Protein AF-A0A2R6C0B4-F1 (afdb_monomer)

Sequence (136 aa):
MDPIARNGGNIISIFHERERRAGDYVPVSLVIDFSSNESFNQAFEGIKRAGIEIIESEQIFEKKNLTCLFVGLDPQNAIKIGINGAEIKAIEAIKPLSNKGCVKIEFSIIPERLEEVLEELRKFAEQSNALLIPSI

Secondary structure (DSSP, 8-state):
-HHHHHTT-EEEEEEE-TTS-BTTB--EEEEEE-SSHHHHHHHHHHHHHTT---S-----PPPEEEEEEEES--HHHHTT--BTTEEEEEEEEE--SSSS-EEEEEEEE-GGGHHHHHHHHHHHHHHTT-EEEEE-

Nearest PDB structures (foldseek):
  2nyi-assembly1_A  TM=4.134E-01  e=2.533E-03  Galdieria sulphuraria
  5a76-assembly2_C  TM=5.868E-01  e=1.665E-02  Human gammaherpesvirus 8
  6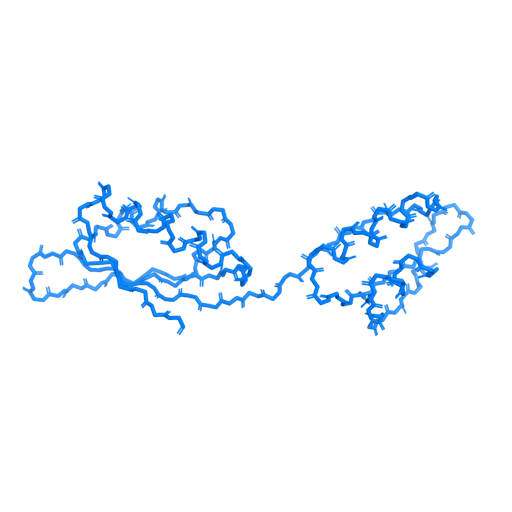fdb-assembly1_A  TM=3.278E-01  e=2.303E-02  Salmonella enterica
  8y0x-assembly1_CB  TM=5.506E-01  e=5.549E-01  Homo sapiens
  8ui2-assembly1_A  TM=4.325E-01  e=2.717E-01  synthetic construct

Organism: NCBI:txid1978167

Mean predicted aligned error: 9.41 Å

Radius of gyration: 21.56 Å; Cα contacts (8 Å, |Δi|>4): 216; chains: 1; bounding box: 50×25×60 Å

Solvent-accessible surface area (backbone atoms only — not comparable to full-atom values): 8012 Å² total; per-residue (Å²): 110,65,40,37,56,77,40,60,39,44,77,77,46,79,44,74,40,75,91,47,71,61,81,97,42,66,45,71,51,73,45,67,48,53,96,39,74,65,34,44,52,55,17,54,52,40,39,50,75,69,70,51,85,76,92,77,88,84,86,86,74,75,66,39,72,38,39,36,37,30,46,44,32,52,65,83,57,58,77,68,71,80,52,88,67,49,42,83,76,45,78,46,78,43,83,56,98,54,100,48,38,26,28,41,38,33,30,43,24,42,66,94,43,48,68,62,47,51,53,52,51,46,54,51,21,58,77,57,70,23,47,72,47,79,49,121

pLDDT: mean 87.3, std 7.87, range [58.03, 95.69]

Structure (mmCIF, N/CA/C/O backbone):
data_AF-A0A2R6C0B4-F1
#
_entry.id   AF-A0A2R6C0B4-F1
#
loop_
_atom_site.group_PDB
_atom_site.id
_atom_site.type_symbol
_atom_site.label_atom_id
_atom_site.label_alt_id
_atom_site.label_comp_id
_atom_site.label_asym_id
_atom_site.label_entity_id
_atom_site.label_seq_id
_atom_site.pdbx_PDB_ins_code
_atom_site.Cartn_x
_atom_site.Cartn_y
_atom_site.Cartn_z
_atom_site.occupancy
_atom_site.B_iso_or_equiv
_atom_site.auth_seq_id
_atom_site.auth_comp_id
_atom_site.auth_asym_id
_atom_site.auth_atom_id
_atom_site.pdbx_PDB_model_num
ATOM 1 N N . MET A 1 1 ? 14.779 4.991 -23.851 1.00 63.06 1 MET A N 1
ATOM 2 C CA . MET A 1 1 ? 14.413 5.902 -22.740 1.00 63.06 1 MET A CA 1
ATOM 3 C C . MET A 1 1 ? 13.092 6.626 -22.980 1.00 63.06 1 MET A C 1
ATOM 5 O O . MET A 1 1 ? 12.438 6.959 -22.002 1.00 63.06 1 MET A O 1
ATOM 9 N N . ASP A 1 2 ? 12.660 6.815 -24.233 1.00 82.00 2 ASP A N 1
ATOM 10 C CA . ASP A 1 2 ? 11.389 7.467 -24.591 1.00 82.00 2 ASP A CA 1
ATOM 11 C C . ASP A 1 2 ? 10.162 7.098 -23.739 1.00 82.00 2 ASP A C 1
ATOM 13 O O . ASP A 1 2 ? 9.476 8.023 -23.310 1.00 82.00 2 ASP A O 1
ATOM 17 N N . PRO A 1 3 ? 9.868 5.817 -23.435 1.00 86.38 3 PRO A N 1
ATOM 18 C CA . PRO A 1 3 ? 8.681 5.480 -22.647 1.00 86.38 3 PRO A CA 1
ATOM 19 C C . PRO A 1 3 ? 8.725 5.995 -21.206 1.00 86.38 3 PRO A C 1
ATOM 21 O O . PRO A 1 3 ? 7.685 6.301 -20.640 1.00 86.38 3 PRO A O 1
ATOM 24 N N . ILE A 1 4 ? 9.913 6.105 -20.609 1.00 88.69 4 ILE A N 1
ATOM 25 C CA . ILE A 1 4 ? 10.080 6.593 -19.234 1.00 88.69 4 ILE A CA 1
ATOM 26 C C . ILE A 1 4 ? 9.880 8.110 -19.219 1.00 88.69 4 ILE A C 1
ATOM 28 O O . ILE A 1 4 ? 9.021 8.617 -18.503 1.00 88.69 4 ILE A O 1
ATOM 32 N N . ALA A 1 5 ? 10.605 8.823 -20.086 1.00 89.00 5 ALA A N 1
ATOM 33 C CA . ALA A 1 5 ? 10.559 10.282 -20.151 1.00 89.00 5 ALA A CA 1
ATOM 34 C C . ALA A 1 5 ? 9.173 10.814 -20.559 1.00 89.00 5 ALA A C 1
ATOM 36 O O . ALA A 1 5 ? 8.690 11.782 -19.979 1.00 89.00 5 ALA A O 1
ATOM 37 N N . ARG A 1 6 ? 8.499 10.166 -21.523 1.00 91.56 6 ARG A N 1
ATOM 38 C CA . ARG A 1 6 ? 7.161 10.583 -21.987 1.00 91.56 6 ARG A CA 1
ATOM 39 C C . ARG A 1 6 ? 6.077 10.449 -20.922 1.00 91.56 6 ARG A C 1
ATOM 41 O O . ARG A 1 6 ? 5.096 11.178 -20.988 1.00 91.56 6 ARG A O 1
ATOM 48 N N . ASN A 1 7 ? 6.262 9.546 -19.964 1.00 91.81 7 ASN A N 1
ATOM 49 C CA . ASN A 1 7 ? 5.318 9.315 -18.874 1.00 91.81 7 ASN A CA 1
ATOM 50 C C . ASN A 1 7 ? 5.772 9.977 -17.562 1.00 91.81 7 ASN A C 1
ATOM 52 O O . ASN A 1 7 ? 5.261 9.644 -16.499 1.00 91.81 7 ASN A O 1
ATOM 56 N N . GLY A 1 8 ? 6.725 10.915 -17.625 1.00 89.00 8 GLY A N 1
ATOM 57 C CA . GLY A 1 8 ? 7.153 11.703 -16.467 1.00 89.00 8 GLY A CA 1
ATOM 58 C C . GLY A 1 8 ? 8.036 10.953 -15.468 1.00 89.00 8 GLY A C 1
ATOM 59 O O . GLY A 1 8 ? 8.174 11.406 -14.337 1.00 89.00 8 GLY A O 1
ATOM 60 N N . GLY A 1 9 ? 8.630 9.824 -15.863 1.00 92.06 9 GLY A N 1
ATOM 61 C CA . GLY A 1 9 ? 9.554 9.082 -15.011 1.00 92.06 9 GLY A CA 1
ATOM 62 C C . GLY A 1 9 ? 10.876 9.824 -14.833 1.00 92.06 9 GLY A C 1
ATOM 63 O O . GLY A 1 9 ? 11.552 10.149 -15.813 1.00 92.06 9 GLY A O 1
ATOM 64 N N . ASN A 1 10 ? 11.259 10.057 -13.582 1.00 92.38 10 ASN A N 1
ATOM 65 C CA . ASN A 1 10 ? 12.532 10.656 -13.211 1.00 92.38 10 ASN A CA 1
ATOM 66 C C . ASN A 1 10 ? 13.544 9.555 -12.870 1.00 92.38 10 ASN A C 1
ATOM 68 O O . ASN A 1 10 ? 13.364 8.815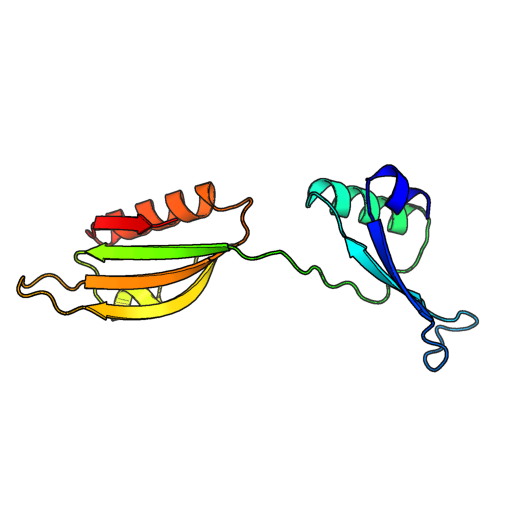 -11.906 1.00 92.38 10 ASN A O 1
ATOM 72 N N . ILE A 1 11 ? 14.611 9.425 -13.659 1.00 92.75 11 ILE A N 1
ATOM 73 C CA . ILE A 1 11 ? 15.640 8.411 -13.406 1.00 92.75 11 ILE A CA 1
ATOM 74 C C . ILE A 1 11 ? 16.534 8.898 -12.265 1.00 92.75 11 ILE A C 1
ATOM 76 O O . ILE A 1 11 ? 17.287 9.856 -12.424 1.00 92.75 11 ILE A O 1
ATOM 80 N N . ILE A 1 12 ? 16.470 8.206 -11.132 1.00 92.69 12 ILE A N 1
ATOM 81 C CA . ILE A 1 12 ? 17.262 8.511 -9.939 1.00 92.69 12 ILE A CA 1
ATOM 82 C C . ILE A 1 12 ? 18.670 7.935 -10.073 1.00 92.69 12 ILE A C 1
ATOM 84 O O . ILE A 1 12 ? 19.655 8.591 -9.735 1.00 92.69 12 ILE A O 1
ATOM 88 N N . SER A 1 13 ? 18.782 6.705 -10.576 1.00 92.88 13 SER A N 1
ATOM 89 C CA . SER A 1 13 ? 20.073 6.043 -10.740 1.00 92.88 13 SER A CA 1
ATOM 90 C C . SER A 1 13 ? 20.053 4.964 -11.817 1.00 92.88 13 SER A C 1
ATOM 92 O O . SER A 1 13 ? 19.011 4.413 -12.180 1.00 92.88 13 SER A O 1
ATOM 94 N N . ILE A 1 14 ? 21.247 4.696 -12.348 1.00 93.56 14 ILE A N 1
ATOM 95 C CA . ILE A 1 14 ? 21.513 3.703 -13.386 1.00 93.56 14 ILE A CA 1
ATOM 96 C C . ILE A 1 14 ? 22.743 2.903 -12.963 1.00 93.56 14 ILE A C 1
ATOM 98 O O . ILE A 1 14 ? 23.828 3.468 -12.806 1.00 93.56 14 ILE A O 1
ATOM 102 N N . PHE A 1 15 ? 22.597 1.589 -12.836 1.00 92.31 15 PHE A N 1
ATOM 103 C CA . PHE A 1 15 ? 23.681 0.676 -12.485 1.00 92.31 15 PHE A CA 1
ATOM 104 C C . PHE A 1 15 ? 23.905 -0.327 -13.609 1.00 92.31 15 PHE A C 1
ATOM 106 O O . PHE A 1 15 ? 22.964 -0.960 -14.072 1.00 92.31 15 PHE A O 1
ATOM 113 N N . HIS A 1 16 ? 25.153 -0.494 -14.041 1.00 90.38 16 HIS A N 1
ATOM 114 C CA . HIS A 1 16 ? 25.509 -1.516 -15.026 1.00 90.38 16 HIS A CA 1
ATOM 115 C C . HIS A 1 16 ? 25.994 -2.766 -14.298 1.00 90.38 16 HIS A C 1
ATOM 117 O O . HIS A 1 16 ? 27.042 -2.737 -13.649 1.00 90.38 16 HIS A O 1
ATOM 123 N N . GLU A 1 17 ? 25.278 -3.873 -14.448 1.00 87.06 17 GLU A N 1
ATOM 124 C CA . GLU A 1 17 ? 25.601 -5.141 -13.793 1.00 87.06 17 GLU A CA 1
ATOM 125 C C . GLU A 1 17 ? 26.643 -5.916 -14.603 1.00 87.06 17 GLU A C 1
ATOM 127 O O . GLU A 1 17 ? 26.370 -6.975 -15.147 1.00 87.06 17 GLU A O 1
ATOM 132 N N . ARG A 1 18 ? 27.867 -5.389 -14.714 1.00 83.25 18 ARG A N 1
ATOM 133 C CA . ARG A 1 18 ? 28.930 -5.981 -15.558 1.00 83.25 18 ARG A CA 1
ATOM 134 C C . ARG A 1 18 ? 29.319 -7.410 -15.170 1.00 83.25 18 ARG A C 1
ATOM 136 O O . ARG A 1 18 ? 29.849 -8.142 -16.005 1.00 83.25 18 ARG A O 1
ATOM 143 N N . GLU A 1 19 ? 29.085 -7.785 -13.916 1.00 81.62 19 GLU A N 1
ATOM 144 C CA . GLU A 1 19 ? 29.341 -9.135 -13.404 1.00 81.62 19 GLU A CA 1
ATOM 145 C C . GLU A 1 19 ? 28.226 -10.127 -13.769 1.00 81.62 19 GLU A C 1
ATOM 147 O O . GLU A 1 19 ? 28.455 -11.335 -13.783 1.00 81.62 19 GLU A O 1
ATOM 152 N N . ARG A 1 20 ? 27.042 -9.629 -14.143 1.00 77.00 20 ARG A N 1
ATOM 153 C CA . ARG A 1 20 ? 25.916 -10.422 -14.632 1.00 77.00 20 ARG A CA 1
ATOM 154 C C . ARG A 1 20 ? 25.895 -10.329 -16.156 1.00 77.00 20 ARG A C 1
ATOM 156 O O . ARG A 1 20 ? 25.774 -9.251 -16.722 1.00 77.00 20 ARG A O 1
ATOM 163 N N . ARG A 1 21 ? 26.027 -11.454 -16.857 1.00 69.31 21 ARG A N 1
ATOM 164 C CA . ARG A 1 21 ? 25.885 -11.476 -18.323 1.00 69.31 21 ARG A CA 1
ATOM 165 C C . ARG A 1 21 ? 24.521 -12.031 -18.697 1.00 69.31 21 ARG A C 1
ATOM 167 O O . ARG A 1 21 ? 24.191 -13.144 -18.296 1.00 69.31 21 ARG A O 1
ATOM 174 N N . ALA A 1 22 ? 23.758 -11.272 -19.478 1.00 67.62 22 ALA A N 1
ATOM 175 C CA . ALA A 1 22 ? 22.547 -11.746 -20.142 1.00 67.62 22 ALA A CA 1
ATOM 176 C C . ALA A 1 22 ? 22.876 -11.939 -21.630 1.00 67.62 22 ALA A C 1
ATOM 178 O O . ALA A 1 22 ? 22.680 -11.045 -22.453 1.00 67.62 22 ALA A O 1
ATOM 179 N N . GLY A 1 23 ? 23.491 -13.079 -21.958 1.00 73.62 23 GLY A N 1
ATOM 180 C CA . GLY A 1 23 ? 24.068 -13.310 -23.286 1.00 73.62 23 GLY A CA 1
ATOM 181 C C . GLY A 1 23 ? 25.203 -12.323 -23.592 1.00 73.62 23 GLY A C 1
ATOM 182 O O . GLY A 1 23 ? 26.154 -12.221 -22.814 1.00 73.62 23 GLY A O 1
ATOM 183 N N . ASP A 1 24 ? 25.076 -11.587 -24.700 1.00 80.06 24 ASP A N 1
ATOM 184 C CA . ASP A 1 24 ? 26.046 -10.577 -25.160 1.00 80.06 24 ASP A CA 1
ATOM 185 C C . ASP A 1 24 ? 25.812 -9.175 -24.567 1.00 80.06 24 ASP A C 1
ATOM 187 O O . ASP A 1 24 ? 26.555 -8.235 -24.860 1.00 80.06 24 ASP A O 1
ATOM 191 N N . TYR A 1 25 ? 24.791 -9.017 -23.720 1.00 81.12 25 TYR A N 1
ATOM 192 C CA . TYR A 1 25 ? 24.411 -7.733 -23.140 1.00 81.12 25 TYR A CA 1
ATOM 193 C C . TYR A 1 25 ? 24.776 -7.646 -21.655 1.00 81.12 25 TYR A C 1
ATOM 195 O O . TYR A 1 25 ? 24.738 -8.629 -20.908 1.00 81.12 25 TYR A O 1
ATOM 203 N N . VAL A 1 26 ? 25.106 -6.426 -21.227 1.00 86.62 26 VAL A N 1
ATOM 204 C CA . VAL A 1 26 ? 25.254 -6.065 -19.813 1.00 86.62 26 VAL A CA 1
ATOM 205 C C . VAL A 1 26 ? 23.908 -5.528 -19.322 1.00 86.62 26 VAL A C 1
ATOM 207 O O . VAL A 1 26 ? 23.481 -4.482 -19.821 1.00 86.62 26 VAL A O 1
ATOM 210 N N . PRO A 1 27 ? 23.235 -6.201 -18.370 1.00 90.62 27 PRO A N 1
ATOM 211 C CA . PRO A 1 27 ? 22.004 -5.705 -17.778 1.00 90.62 27 PRO A CA 1
ATOM 212 C C . PRO A 1 27 ? 22.210 -4.355 -17.100 1.00 90.62 27 PRO A C 1
ATOM 214 O O . PRO A 1 27 ? 23.288 -4.044 -16.579 1.00 90.62 27 PRO A O 1
ATOM 217 N N . VAL A 1 28 ? 21.144 -3.563 -17.093 1.00 91.38 28 VAL A N 1
ATOM 218 C CA . VAL A 1 28 ? 21.114 -2.268 -16.429 1.00 91.38 28 VAL A CA 1
ATOM 219 C C . VAL A 1 28 ? 19.976 -2.262 -15.424 1.00 91.38 28 VAL A C 1
ATOM 221 O O . VAL A 1 28 ? 18.821 -2.457 -15.795 1.00 91.38 28 VAL A O 1
ATOM 224 N N . SER A 1 29 ? 20.315 -1.994 -14.170 1.00 92.00 29 SER A N 1
ATOM 225 C CA . SER A 1 29 ? 19.354 -1.728 -13.108 1.00 92.00 29 SER A CA 1
ATOM 226 C C . SER A 1 29 ? 19.030 -0.237 -13.079 1.00 92.00 29 SER A C 1
ATOM 228 O O . SER A 1 29 ? 19.931 0.607 -13.068 1.00 92.00 29 SER A O 1
ATOM 230 N N . LEU A 1 30 ? 17.739 0.090 -13.096 1.00 93.06 30 LEU A N 1
ATOM 231 C CA . LEU A 1 30 ? 17.230 1.459 -13.109 1.00 93.06 30 LEU A CA 1
ATOM 232 C C . LEU A 1 30 ? 16.382 1.698 -11.865 1.00 93.06 30 LEU A C 1
ATOM 234 O O . LEU A 1 30 ? 15.450 0.942 -11.605 1.00 93.06 30 LEU A O 1
ATOM 238 N N . VAL A 1 31 ? 16.662 2.787 -11.150 1.00 92.81 31 VAL A N 1
ATOM 239 C CA . VAL A 1 31 ? 15.749 3.314 -10.130 1.00 92.81 31 VAL A CA 1
ATOM 240 C C . VAL A 1 31 ? 15.060 4.526 -10.724 1.00 92.81 31 VAL A C 1
ATOM 242 O O . VAL A 1 31 ? 15.718 5.486 -11.134 1.00 92.81 31 VAL A O 1
ATOM 245 N N . ILE A 1 32 ? 13.737 4.460 -10.806 1.00 92.94 32 ILE A N 1
ATOM 246 C CA . ILE A 1 32 ? 12.916 5.473 -11.458 1.00 92.94 32 ILE 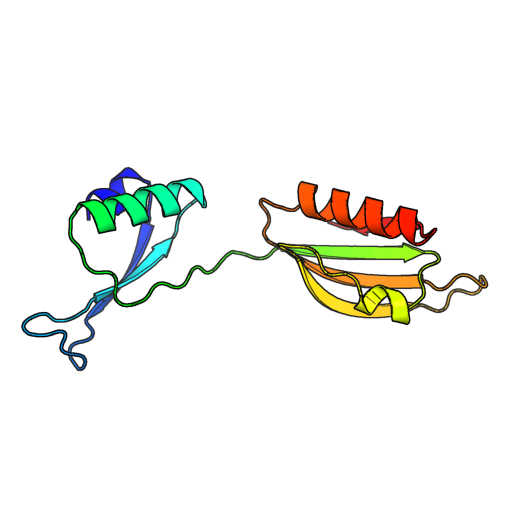A CA 1
ATOM 247 C C . ILE A 1 32 ? 11.813 5.870 -10.493 1.00 92.94 32 ILE A C 1
ATOM 249 O O . ILE A 1 32 ? 11.129 5.007 -9.948 1.00 92.94 32 ILE A O 1
ATOM 253 N N . ASP A 1 33 ? 11.651 7.171 -10.320 1.00 91.12 33 ASP A N 1
ATOM 254 C CA . ASP A 1 33 ? 10.558 7.753 -9.565 1.00 91.12 33 ASP A CA 1
ATOM 255 C C . ASP A 1 33 ? 9.442 8.198 -10.517 1.00 91.12 33 ASP A C 1
ATOM 257 O O . ASP A 1 33 ? 9.703 8.773 -11.580 1.00 91.12 33 ASP A O 1
ATOM 261 N N . PHE A 1 34 ? 8.200 7.915 -10.141 1.00 90.25 34 PHE A N 1
ATOM 262 C CA . PHE A 1 34 ? 7.009 8.289 -10.894 1.00 90.25 34 PHE A CA 1
ATOM 263 C C . PHE A 1 34 ? 6.028 8.984 -9.961 1.00 90.25 34 PHE A C 1
ATOM 265 O O . PHE A 1 34 ? 5.731 8.499 -8.876 1.00 90.25 34 PHE A O 1
ATOM 272 N N . SER A 1 35 ? 5.441 10.081 -10.433 1.00 83.50 35 SER A N 1
ATOM 273 C CA . SER A 1 35 ? 4.446 10.847 -9.677 1.00 83.50 35 SER A CA 1
ATOM 274 C C . SER A 1 35 ? 3.094 10.144 -9.520 1.00 83.50 35 SER A C 1
ATOM 276 O O . SER A 1 35 ? 2.236 10.633 -8.790 1.00 83.50 35 SER A O 1
ATOM 278 N N . SER A 1 36 ? 2.863 9.036 -10.232 1.00 83.50 36 SER A N 1
ATOM 279 C CA . SER A 1 36 ? 1.647 8.234 -10.105 1.00 83.50 36 SER A CA 1
ATOM 280 C C . SER A 1 36 ? 1.857 6.792 -10.570 1.00 83.50 36 SER A C 1
ATOM 282 O O . SER A 1 36 ? 2.691 6.505 -11.436 1.00 83.50 36 SER A O 1
ATOM 284 N N . ASN A 1 37 ? 1.025 5.885 -10.053 1.00 82.94 37 ASN A N 1
ATOM 285 C CA . ASN A 1 37 ? 0.987 4.496 -10.511 1.00 82.94 37 ASN A CA 1
ATOM 286 C C . ASN A 1 37 ? 0.555 4.382 -11.989 1.00 82.94 37 ASN A C 1
ATOM 288 O O . ASN A 1 37 ? 1.004 3.497 -12.712 1.00 82.94 37 ASN A O 1
ATOM 292 N N . GLU A 1 38 ? -0.300 5.285 -12.478 1.00 86.75 38 GLU A N 1
ATOM 293 C CA . GLU A 1 38 ? -0.700 5.297 -13.889 1.00 86.75 38 GLU A CA 1
ATOM 294 C C . GLU A 1 38 ? 0.494 5.596 -14.806 1.00 86.75 38 GLU A C 1
ATOM 296 O O . GLU A 1 38 ? 0.744 4.847 -15.753 1.00 86.75 38 GLU A O 1
ATOM 301 N N . SER A 1 39 ? 1.274 6.630 -14.480 1.00 89.88 39 SER A N 1
ATOM 302 C CA . SER A 1 39 ? 2.511 6.985 -15.184 1.00 89.88 39 SER A CA 1
ATOM 303 C C . SER A 1 39 ? 3.501 5.822 -15.225 1.00 89.88 39 SER A C 1
ATOM 305 O O . SER A 1 39 ? 4.044 5.508 -16.289 1.00 89.88 39 SER A O 1
ATOM 307 N N . PHE A 1 40 ? 3.690 5.143 -14.088 1.00 90.81 40 PHE A N 1
ATOM 308 C CA . PHE A 1 40 ? 4.506 3.933 -14.015 1.00 90.81 40 PHE A CA 1
ATOM 309 C C . PHE A 1 40 ? 3.988 2.851 -14.974 1.00 90.81 40 PHE A C 1
ATOM 311 O O . PHE A 1 40 ? 4.750 2.351 -15.801 1.00 90.81 40 PHE A O 1
ATOM 318 N N . ASN A 1 41 ? 2.694 2.520 -14.922 1.00 91.00 41 ASN A N 1
ATOM 319 C CA . ASN A 1 41 ? 2.108 1.466 -15.755 1.00 91.00 41 ASN A CA 1
ATOM 320 C C . ASN A 1 41 ? 2.241 1.774 -17.254 1.00 91.00 41 ASN A C 1
ATOM 322 O O . ASN A 1 41 ? 2.596 0.896 -18.043 1.00 91.00 41 ASN A O 1
ATOM 326 N N . GLN A 1 42 ? 2.015 3.027 -17.659 1.00 94.25 42 GLN A N 1
ATOM 327 C CA . GLN A 1 42 ? 2.188 3.460 -19.047 1.00 94.25 42 GLN A CA 1
ATOM 328 C C . GLN A 1 42 ? 3.652 3.361 -19.501 1.00 94.25 42 GLN A C 1
ATOM 330 O O . GLN A 1 42 ? 3.923 2.900 -20.616 1.00 94.25 42 GLN A O 1
ATOM 335 N N . ALA A 1 43 ? 4.604 3.741 -18.642 1.00 93.62 43 ALA A N 1
ATOM 336 C CA . ALA A 1 43 ? 6.029 3.602 -18.926 1.00 93.62 43 ALA A CA 1
ATOM 337 C C . ALA A 1 43 ? 6.442 2.132 -19.041 1.00 93.62 43 ALA A C 1
ATOM 339 O O . ALA A 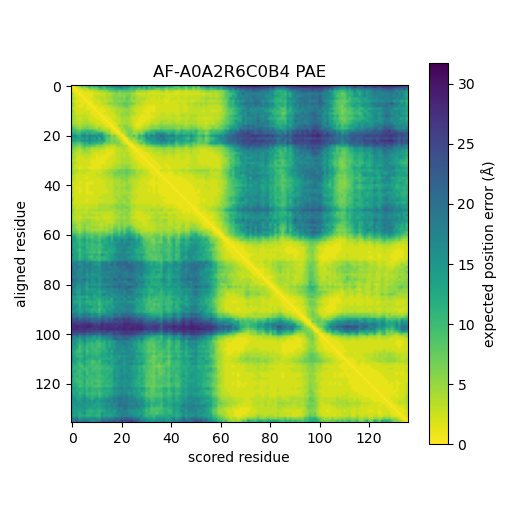1 43 ? 7.096 1.759 -20.014 1.00 93.62 43 ALA A O 1
ATOM 340 N N . PHE A 1 44 ? 6.026 1.296 -18.089 1.00 92.75 44 PHE A N 1
ATOM 341 C CA . PHE A 1 44 ? 6.344 -0.128 -18.032 1.00 92.75 44 PHE A CA 1
ATOM 342 C C . PHE A 1 44 ? 5.842 -0.873 -19.274 1.00 92.75 44 PHE A C 1
ATOM 344 O O . PHE A 1 44 ? 6.603 -1.582 -19.935 1.00 92.75 44 PHE A O 1
ATOM 351 N N . GLU A 1 45 ? 4.590 -0.638 -19.669 1.00 93.44 45 GLU A N 1
ATOM 352 C CA . GLU A 1 45 ? 4.033 -1.212 -20.895 1.00 93.44 45 GLU A CA 1
ATOM 353 C C . GLU A 1 45 ? 4.710 -0.660 -22.155 1.00 93.44 45 GLU A C 1
ATOM 355 O O . GLU A 1 45 ? 4.942 -1.395 -23.116 1.00 93.44 45 GLU A O 1
ATOM 360 N N . GLY A 1 46 ? 5.095 0.618 -22.158 1.00 94.00 46 GLY A N 1
ATOM 361 C CA . GLY A 1 46 ? 5.874 1.202 -23.246 1.00 94.00 46 GLY A CA 1
ATOM 362 C C . GLY A 1 46 ? 7.270 0.581 -23.398 1.00 94.00 46 GLY A C 1
ATOM 363 O O . GLY A 1 46 ? 7.709 0.358 -24.526 1.00 94.00 46 GLY A O 1
ATOM 364 N N . ILE A 1 47 ? 7.948 0.251 -22.292 1.00 92.62 47 ILE A N 1
ATOM 365 C CA . ILE A 1 47 ? 9.241 -0.458 -22.287 1.00 92.62 47 ILE A CA 1
ATOM 366 C C . ILE A 1 47 ? 9.076 -1.856 -22.893 1.00 92.62 47 ILE A C 1
ATOM 368 O O . ILE A 1 47 ? 9.813 -2.206 -23.817 1.00 92.62 47 ILE A O 1
ATOM 372 N N . LYS A 1 48 ? 8.065 -2.618 -22.451 1.00 91.44 48 LYS A N 1
ATOM 373 C CA . LYS A 1 48 ? 7.768 -3.948 -23.010 1.00 91.44 48 LYS A CA 1
ATOM 374 C C . LYS A 1 48 ? 7.481 -3.895 -24.509 1.00 91.44 48 LYS A C 1
ATOM 376 O O . LYS A 1 48 ? 8.028 -4.687 -25.271 1.00 91.44 48 LYS A O 1
ATOM 381 N N . ARG A 1 49 ? 6.649 -2.946 -24.957 1.00 93.88 49 ARG A N 1
ATOM 382 C CA . ARG A 1 49 ? 6.316 -2.769 -26.386 1.00 93.88 49 ARG A CA 1
ATOM 383 C C . ARG A 1 49 ? 7.521 -2.376 -27.235 1.00 93.88 49 ARG A C 1
ATOM 385 O O . ARG A 1 49 ? 7.544 -2.690 -28.419 1.00 93.88 49 ARG A O 1
ATOM 392 N N . ALA A 1 50 ? 8.513 -1.713 -26.644 1.00 91.38 50 ALA A N 1
ATOM 393 C CA . ALA A 1 50 ? 9.773 -1.402 -27.309 1.00 91.38 50 ALA A CA 1
ATOM 394 C C . ALA A 1 50 ? 10.702 -2.625 -27.452 1.00 91.38 50 ALA A C 1
ATOM 396 O O . ALA A 1 50 ? 11.793 -2.487 -28.001 1.00 91.38 50 ALA A O 1
ATOM 397 N N . GLY A 1 51 ? 10.291 -3.805 -26.969 1.00 89.50 51 GLY A N 1
ATOM 398 C CA . GLY A 1 51 ? 11.082 -5.034 -27.034 1.00 89.50 51 GLY A CA 1
ATOM 399 C C . GLY A 1 51 ? 12.242 -5.066 -26.040 1.00 89.50 51 GLY A C 1
ATOM 400 O O . GLY A 1 51 ? 13.166 -5.853 -26.215 1.00 89.50 51 GLY A O 1
ATOM 401 N N . ILE A 1 52 ? 12.220 -4.205 -25.019 1.00 89.19 52 ILE A N 1
ATOM 402 C CA . ILE A 1 52 ? 13.223 -4.209 -23.954 1.00 89.19 52 ILE A CA 1
ATOM 403 C C . ILE A 1 52 ? 12.819 -5.281 -22.942 1.00 89.19 52 ILE A C 1
ATOM 405 O O . ILE A 1 52 ? 11.742 -5.212 -22.348 1.00 89.19 52 ILE A O 1
ATOM 409 N N . GLU A 1 53 ? 13.685 -6.272 -22.757 1.00 87.81 53 GLU A N 1
ATOM 410 C CA . GLU A 1 53 ? 13.483 -7.336 -21.779 1.00 87.81 53 GLU A CA 1
ATOM 411 C C . GLU A 1 53 ? 13.631 -6.797 -20.351 1.00 87.81 53 GLU A C 1
ATOM 413 O O . GLU A 1 53 ? 14.593 -6.098 -20.026 1.00 87.81 53 GLU A O 1
ATOM 418 N N . ILE A 1 54 ? 12.665 -7.129 -19.495 1.00 89.44 54 ILE A N 1
ATOM 419 C CA . ILE A 1 54 ? 12.671 -6.783 -18.074 1.00 89.44 54 ILE A CA 1
ATOM 420 C C . ILE A 1 54 ? 12.955 -8.071 -17.306 1.00 89.44 54 ILE A C 1
ATOM 422 O O . ILE A 1 54 ? 12.103 -8.954 -17.251 1.00 89.44 54 ILE A O 1
ATOM 426 N N . ILE A 1 55 ? 14.161 -8.175 -16.745 1.00 87.94 55 ILE A N 1
ATOM 427 C CA . ILE A 1 55 ? 14.610 -9.358 -15.993 1.00 87.94 55 ILE A CA 1
ATOM 428 C C . ILE A 1 55 ? 13.902 -9.423 -14.634 1.00 87.94 55 ILE A C 1
ATOM 430 O O . ILE A 1 55 ? 13.437 -10.480 -14.218 1.00 87.94 55 ILE A O 1
ATOM 434 N N . GLU A 1 56 ? 13.823 -8.283 -13.948 1.00 85.81 56 GLU A N 1
ATOM 435 C CA . GLU A 1 56 ? 13.235 -8.140 -12.620 1.00 85.81 56 GLU A CA 1
ATOM 436 C C . GLU A 1 56 ? 12.656 -6.728 -12.464 1.00 85.81 56 GLU A C 1
ATOM 438 O O . GLU A 1 56 ? 13.152 -5.773 -13.067 1.00 85.81 56 GLU A O 1
ATOM 443 N N . SER A 1 57 ? 11.586 -6.597 -11.681 1.00 86.38 57 SER A N 1
ATOM 444 C CA . SER A 1 57 ? 10.983 -5.304 -11.358 1.00 86.38 57 SER A CA 1
ATOM 445 C C . SER A 1 57 ? 10.396 -5.322 -9.953 1.00 86.38 57 SER A C 1
ATOM 447 O O . SER A 1 57 ? 9.557 -6.173 -9.653 1.00 86.38 57 SER A O 1
ATOM 449 N N . GLU A 1 58 ? 10.769 -4.340 -9.141 1.00 84.06 58 GLU A N 1
ATOM 450 C CA . GLU A 1 58 ? 10.190 -4.083 -7.825 1.00 84.06 58 GLU A CA 1
ATOM 451 C C . GLU A 1 58 ? 9.563 -2.684 -7.815 1.00 84.06 58 GLU A C 1
ATOM 453 O O . GLU A 1 58 ? 10.122 -1.739 -8.370 1.00 84.06 58 GLU A O 1
ATOM 458 N N . GLN A 1 59 ? 8.382 -2.558 -7.208 1.00 80.38 59 GLN A N 1
ATOM 459 C CA . GLN A 1 59 ? 7.706 -1.277 -7.011 1.00 80.38 59 GLN A CA 1
ATOM 460 C C . GLN A 1 59 ? 7.727 -0.931 -5.527 1.00 80.38 59 GLN A C 1
ATOM 462 O O . GLN A 1 59 ? 7.230 -1.697 -4.700 1.00 80.38 59 GLN A O 1
ATOM 467 N N . ILE A 1 60 ? 8.278 0.235 -5.200 1.00 76.44 60 ILE A N 1
ATOM 468 C CA . ILE A 1 60 ? 8.325 0.754 -3.836 1.00 76.44 60 ILE A CA 1
ATOM 469 C C . ILE A 1 60 ? 7.334 1.911 -3.761 1.00 76.44 60 ILE A C 1
ATOM 471 O O . ILE A 1 60 ? 7.545 2.953 -4.373 1.00 76.44 60 ILE A O 1
ATOM 475 N N . PHE A 1 61 ? 6.247 1.717 -3.018 1.00 73.06 61 PHE A N 1
ATOM 476 C CA . PHE A 1 61 ? 5.267 2.768 -2.759 1.00 73.06 61 PHE A CA 1
ATOM 477 C C . PHE A 1 61 ? 5.627 3.506 -1.472 1.00 73.06 61 PHE A C 1
ATOM 479 O O . PHE A 1 61 ? 5.948 2.872 -0.460 1.00 73.06 61 PHE A O 1
ATOM 486 N N . GLU A 1 62 ? 5.524 4.835 -1.489 1.00 73.94 62 GLU A N 1
ATOM 487 C CA . GLU A 1 62 ? 5.511 5.610 -0.252 1.00 73.94 62 GLU A CA 1
ATOM 488 C C . GLU A 1 62 ? 4.301 5.160 0.575 1.00 73.94 62 GLU A C 1
ATOM 490 O O . GLU A 1 62 ? 3.180 5.105 0.071 1.00 73.94 62 GLU A O 1
ATOM 495 N N . LYS A 1 63 ? 4.522 4.769 1.834 1.00 83.56 63 LYS A N 1
ATOM 496 C CA . LYS A 1 63 ? 3.438 4.343 2.723 1.00 83.56 63 LYS A CA 1
ATOM 497 C C . LYS A 1 63 ? 3.092 5.464 3.692 1.00 83.56 63 LYS A C 1
ATOM 499 O O . LYS A 1 63 ? 3.974 6.042 4.322 1.00 83.56 63 LYS A O 1
ATOM 504 N N . LYS A 1 64 ? 1.798 5.714 3.876 1.00 88.12 64 LYS A N 1
ATOM 505 C CA . LYS A 1 64 ? 1.279 6.604 4.917 1.00 88.12 64 LYS A CA 1
ATOM 506 C C . LYS A 1 64 ? 0.909 5.800 6.160 1.00 88.12 64 LYS A C 1
ATOM 508 O O . LYS A 1 64 ? 0.431 4.673 6.055 1.00 88.12 64 LYS A O 1
ATOM 513 N N . ASN A 1 65 ? 1.103 6.388 7.336 1.00 92.25 65 ASN A N 1
ATOM 514 C CA . ASN A 1 65 ? 0.610 5.815 8.583 1.00 92.25 65 ASN A CA 1
ATOM 515 C C . ASN A 1 65 ? -0.831 6.274 8.830 1.00 92.25 65 ASN A C 1
ATOM 517 O O . ASN A 1 65 ? -1.119 7.466 8.782 1.00 92.25 65 ASN A O 1
ATOM 521 N N . LEU A 1 66 ? -1.719 5.328 9.113 1.00 94.56 66 LEU A N 1
ATOM 522 C CA . LEU A 1 66 ? -3.098 5.564 9.525 1.00 94.56 66 LEU A CA 1
ATOM 523 C C . LEU A 1 66 ? -3.287 4.941 10.905 1.00 94.56 66 LEU A C 1
ATOM 525 O O . LEU A 1 66 ? -3.087 3.743 11.076 1.00 94.56 66 LEU A O 1
ATOM 529 N N . THR A 1 67 ? -3.693 5.736 11.891 1.00 95.69 67 THR A N 1
ATOM 530 C CA . THR A 1 67 ? -4.016 5.214 13.224 1.00 95.69 67 THR A CA 1
ATOM 531 C C . THR A 1 67 ? -5.525 5.125 13.378 1.00 95.69 67 THR A C 1
ATOM 533 O O . THR A 1 67 ? -6.241 6.087 13.116 1.00 95.69 67 THR A O 1
ATOM 536 N N . CYS A 1 68 ? -6.034 3.988 13.834 1.00 94.94 68 CYS A N 1
ATOM 537 C CA . CYS A 1 68 ? -7.457 3.783 14.070 1.00 94.94 68 CYS A CA 1
ATOM 538 C C . CYS A 1 68 ? -7.703 3.300 15.492 1.00 94.94 68 CYS A C 1
ATOM 540 O O . CYS A 1 68 ? -7.067 2.358 15.957 1.00 94.94 68 CYS A O 1
ATOM 542 N N . LEU A 1 69 ? -8.672 3.913 16.165 1.00 93.88 69 LEU A N 1
ATOM 543 C CA . LEU A 1 69 ? -9.177 3.443 17.445 1.00 93.88 69 LEU A CA 1
ATOM 544 C C . LEU A 1 69 ? -10.515 2.734 17.233 1.00 93.88 69 LEU A C 1
ATOM 546 O O . LEU A 1 69 ? -11.455 3.319 16.699 1.00 93.88 69 LEU A O 1
ATOM 550 N N . PHE A 1 70 ? -10.601 1.488 17.681 1.00 93.06 70 PHE A N 1
ATOM 551 C CA . PHE A 1 70 ? -11.814 0.683 17.676 1.00 93.06 70 PHE A CA 1
ATOM 552 C C . PHE A 1 70 ? -12.352 0.546 19.098 1.00 93.06 70 PHE A C 1
ATOM 554 O O . PHE A 1 70 ? -11.748 -0.120 19.939 1.00 93.06 70 PHE A O 1
ATOM 561 N N . VAL A 1 71 ? -13.507 1.150 19.371 1.00 91.06 71 VAL A N 1
ATOM 562 C CA . VAL A 1 71 ? -14.180 1.076 20.674 1.00 91.06 71 VAL A CA 1
ATOM 563 C C . VAL A 1 71 ? -15.273 0.012 20.624 1.00 91.06 71 VAL A C 1
ATOM 565 O O . VAL A 1 71 ? -16.197 0.101 19.824 1.00 91.06 71 VAL A O 1
ATOM 568 N N . GLY A 1 72 ? -15.198 -0.977 21.509 1.00 88.31 72 GLY A N 1
ATOM 569 C CA . GLY A 1 72 ? -16.069 -2.155 21.531 1.00 88.31 72 GLY A CA 1
ATOM 570 C C . GLY A 1 72 ? -15.488 -3.389 20.834 1.00 88.31 72 GLY A C 1
ATOM 571 O O . GLY A 1 72 ? -16.127 -4.435 20.867 1.00 88.31 72 GLY A O 1
ATOM 572 N N . LEU A 1 73 ? -14.291 -3.296 20.244 1.00 88.38 73 LEU A N 1
ATOM 573 C CA . LEU A 1 73 ? -13.644 -4.408 19.548 1.00 88.38 73 LEU A CA 1
ATOM 574 C C . LEU A 1 73 ? -12.799 -5.256 20.510 1.00 88.38 73 LEU A C 1
ATOM 576 O O . LEU A 1 73 ? -12.034 -4.731 21.320 1.00 88.38 73 LEU A O 1
ATOM 580 N N . ASP A 1 74 ? -12.914 -6.577 20.394 1.00 83.50 74 ASP A N 1
ATOM 581 C CA . ASP A 1 74 ? -12.016 -7.527 21.057 1.00 83.50 74 ASP A CA 1
ATOM 582 C C . ASP A 1 74 ? -10.652 -7.555 20.332 1.00 83.50 74 ASP A C 1
ATOM 584 O O . ASP A 1 74 ? -10.630 -7.738 19.108 1.00 83.50 74 ASP A O 1
ATOM 588 N N . PRO A 1 75 ? -9.511 -7.430 21.042 1.00 81.88 75 PRO A N 1
ATOM 589 C CA . PRO A 1 75 ? -8.178 -7.635 20.471 1.00 81.88 75 PRO A CA 1
ATOM 590 C C . PRO A 1 75 ? -8.029 -8.899 19.604 1.00 81.88 75 PRO A C 1
ATOM 592 O O . PRO A 1 75 ? -7.318 -8.869 18.601 1.00 81.88 75 PRO A O 1
ATOM 595 N N . GLN A 1 76 ? -8.722 -9.998 19.925 1.00 82.62 76 GLN A N 1
ATOM 596 C CA . GLN A 1 76 ? -8.680 -11.227 19.115 1.00 82.62 76 GLN A CA 1
ATOM 597 C C . GLN A 1 76 ? -9.387 -11.101 17.758 1.00 82.62 76 GLN A C 1
ATOM 599 O O . GLN A 1 76 ? -9.124 -11.878 16.840 1.00 82.62 76 GLN A O 1
ATOM 604 N N . ASN A 1 77 ? -10.299 -10.141 17.611 1.00 84.56 77 ASN A N 1
ATOM 605 C CA . ASN A 1 77 ? -10.924 -9.832 16.328 1.00 84.56 77 ASN A CA 1
ATOM 606 C C . ASN A 1 77 ? -10.105 -8.808 15.537 1.00 84.56 77 ASN A C 1
ATOM 608 O O . ASN A 1 77 ? -10.118 -8.859 14.311 1.00 84.56 77 ASN A O 1
ATOM 612 N N . ALA A 1 78 ? -9.329 -7.951 16.208 1.00 83.75 78 ALA A N 1
ATOM 613 C CA . ALA A 1 78 ? -8.436 -6.994 15.552 1.00 83.75 78 ALA A CA 1
ATOM 614 C C . ALA A 1 78 ? -7.375 -7.673 14.668 1.00 83.75 78 ALA A C 1
ATOM 616 O O . ALA A 1 78 ? -7.105 -7.206 13.566 1.00 83.75 78 ALA A O 1
ATOM 617 N N . ILE A 1 79 ? -6.833 -8.820 15.094 1.00 82.88 79 ILE A N 1
ATOM 618 C CA . ILE A 1 79 ? -5.859 -9.595 14.297 1.00 82.88 79 ILE A CA 1
ATOM 619 C C . ILE A 1 79 ? -6.447 -10.192 13.007 1.00 82.88 79 ILE A C 1
ATOM 621 O O . ILE A 1 79 ? -5.696 -10.656 12.155 1.00 82.88 79 ILE A O 1
ATOM 625 N N . LYS A 1 80 ? -7.778 -10.216 12.862 1.00 85.06 80 LYS A N 1
ATOM 626 C CA . LYS A 1 80 ? -8.468 -10.742 11.673 1.00 85.06 80 LYS A CA 1
ATOM 627 C C . LYS A 1 80 ? -8.696 -9.670 10.608 1.00 85.06 80 LYS A C 1
ATOM 629 O O . LYS A 1 80 ? -9.218 -9.991 9.544 1.00 85.06 80 LYS A O 1
ATOM 634 N N . ILE A 1 81 ? -8.344 -8.414 10.889 1.00 85.81 81 ILE A N 1
ATOM 635 C CA . ILE A 1 81 ? -8.473 -7.323 9.926 1.00 85.81 81 ILE A CA 1
ATOM 636 C C . ILE A 1 81 ? -7.439 -7.542 8.821 1.00 85.81 81 ILE A C 1
ATOM 638 O O . ILE A 1 81 ? -6.239 -7.388 9.031 1.00 85.81 81 ILE A O 1
ATOM 642 N N . GLY A 1 82 ? -7.922 -7.903 7.638 1.00 84.56 82 GLY A N 1
ATOM 643 C CA . GLY A 1 82 ? -7.137 -7.954 6.413 1.00 84.56 82 GLY A CA 1
ATOM 644 C C . GLY A 1 82 ? -7.796 -7.063 5.374 1.00 84.56 82 GLY A C 1
ATOM 645 O O . GLY A 1 82 ? -8.906 -7.358 4.943 1.00 84.56 82 GLY A O 1
ATOM 646 N N . ILE A 1 83 ? -7.121 -5.977 4.999 1.00 86.50 83 ILE A N 1
ATOM 647 C CA . ILE A 1 83 ? -7.607 -5.007 4.015 1.00 86.50 83 ILE A CA 1
ATOM 648 C C . ILE A 1 83 ? -6.552 -4.866 2.934 1.00 86.50 83 ILE A C 1
ATOM 650 O O . ILE A 1 83 ? -5.368 -4.665 3.211 1.00 86.50 83 ILE A O 1
ATOM 654 N N . ASN A 1 84 ? -6.977 -4.983 1.683 1.00 81.50 84 ASN A N 1
ATOM 655 C CA . ASN A 1 84 ? -6.058 -4.862 0.568 1.00 81.50 84 ASN A CA 1
ATOM 656 C C . ASN A 1 84 ? -5.516 -3.423 0.504 1.00 81.50 84 ASN A C 1
ATOM 658 O O . ASN A 1 84 ? -6.292 -2.475 0.439 1.00 81.50 84 ASN A O 1
ATOM 662 N N . GLY A 1 85 ? -4.192 -3.259 0.479 1.00 82.00 85 GLY A N 1
ATOM 663 C CA . GLY A 1 85 ? -3.545 -1.942 0.482 1.00 82.00 85 GLY A CA 1
ATOM 664 C C . GLY A 1 85 ? -3.285 -1.357 1.874 1.00 82.00 85 GLY A C 1
ATOM 665 O O . GLY A 1 85 ? -2.803 -0.227 1.953 1.00 82.00 85 GLY A O 1
ATOM 666 N N . ALA A 1 86 ? -3.549 -2.117 2.944 1.00 89.75 86 ALA A N 1
ATOM 667 C CA . ALA A 1 86 ? -3.226 -1.756 4.319 1.00 89.75 86 ALA A CA 1
ATOM 66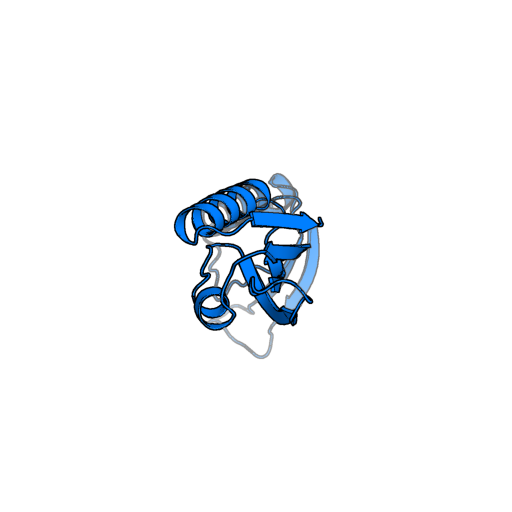8 C C . ALA A 1 86 ? -2.486 -2.895 5.035 1.00 89.75 86 ALA A C 1
ATOM 670 O O . ALA A 1 86 ? -2.894 -4.053 5.000 1.00 89.75 86 ALA A O 1
ATOM 671 N N . GLU A 1 87 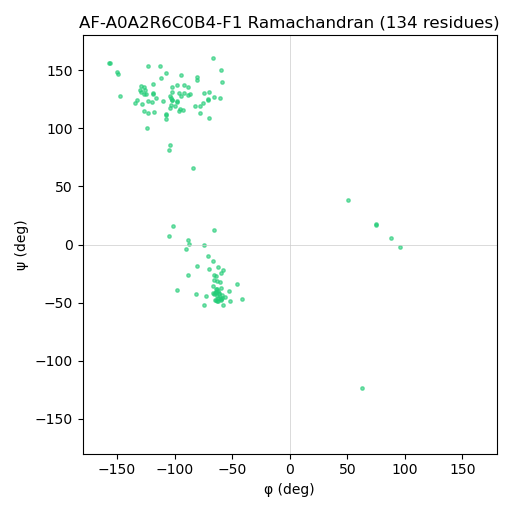? -1.401 -2.559 5.721 1.00 91.06 87 GLU A N 1
ATOM 672 C CA . GLU A 1 87 ? -0.599 -3.491 6.511 1.00 91.06 87 GLU A CA 1
ATOM 673 C C . GLU A 1 87 ? -0.656 -3.083 7.983 1.00 91.06 87 GLU A C 1
ATOM 675 O O . GLU A 1 87 ? -0.333 -1.944 8.317 1.00 91.06 87 GLU A O 1
ATOM 680 N N . ILE A 1 88 ? -1.033 -3.996 8.877 1.00 92.44 88 ILE A N 1
ATOM 681 C CA . ILE A 1 88 ? -1.020 -3.721 10.319 1.00 92.44 88 ILE A CA 1
ATOM 682 C C . ILE A 1 88 ? 0.431 -3.644 10.807 1.00 92.44 88 ILE A C 1
ATOM 684 O O . ILE A 1 88 ? 1.198 -4.592 10.648 1.00 92.44 88 ILE A O 1
ATOM 688 N N . LYS A 1 89 ? 0.793 -2.526 11.438 1.00 92.81 89 LYS A N 1
ATOM 689 C CA . LYS A 1 89 ? 2.102 -2.299 12.068 1.00 92.81 89 LYS A CA 1
ATOM 690 C C . LYS A 1 89 ? 2.085 -2.555 13.563 1.00 92.81 89 LYS A C 1
ATOM 692 O O . LYS A 1 89 ? 3.039 -3.121 14.089 1.00 92.81 89 LYS A O 1
ATOM 697 N N . ALA A 1 90 ? 1.007 -2.168 14.234 1.00 92.19 90 ALA A N 1
ATOM 698 C CA . ALA A 1 90 ? 0.868 -2.350 15.670 1.00 92.19 90 ALA A CA 1
ATOM 699 C C . ALA A 1 90 ? -0.596 -2.542 16.059 1.00 92.19 90 ALA A C 1
ATOM 701 O O . ALA A 1 90 ? -1.496 -1.960 15.451 1.00 92.19 90 ALA A O 1
ATOM 702 N N . ILE A 1 91 ? -0.813 -3.348 17.097 1.00 92.38 91 ILE A N 1
ATOM 703 C CA . ILE A 1 91 ? -2.103 -3.515 17.765 1.00 92.38 91 ILE A CA 1
ATOM 704 C C . ILE A 1 91 ? -1.869 -3.301 19.257 1.00 92.38 91 ILE A C 1
ATOM 706 O O . ILE A 1 91 ? -1.111 -4.035 19.888 1.00 92.38 91 ILE A O 1
ATOM 710 N N . GLU A 1 92 ? -2.553 -2.318 19.825 1.00 91.62 92 GLU A N 1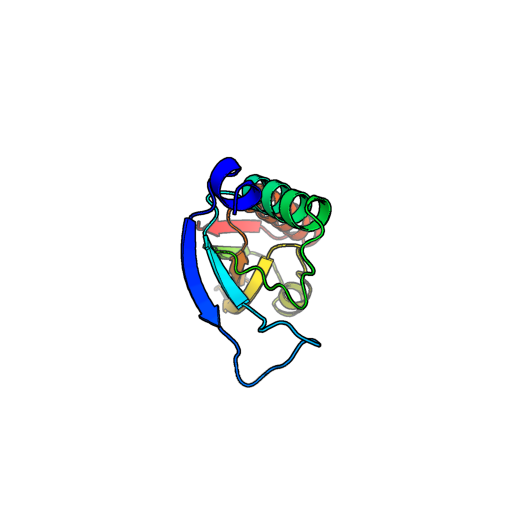
ATOM 711 C CA . GLU A 1 92 ? -2.496 -1.978 21.241 1.00 91.62 92 GLU A CA 1
ATOM 712 C C . GLU A 1 92 ? -3.883 -2.166 21.857 1.00 91.62 92 GLU A C 1
ATOM 714 O O . GLU A 1 92 ? -4.837 -1.454 21.537 1.00 91.62 92 GLU A O 1
ATOM 719 N N . ALA A 1 93 ? -4.003 -3.138 22.762 1.00 87.94 93 ALA A N 1
ATOM 720 C CA . ALA A 1 93 ? -5.214 -3.324 23.547 1.00 87.94 93 ALA A CA 1
ATOM 721 C C . ALA A 1 93 ? -5.253 -2.298 24.685 1.00 87.94 93 ALA A C 1
ATOM 723 O O . ALA A 1 93 ? -4.401 -2.287 25.573 1.00 87.94 93 ALA A O 1
ATOM 724 N N . ILE A 1 94 ? -6.278 -1.458 24.679 1.00 82.44 94 ILE A N 1
ATOM 725 C CA . ILE A 1 94 ? -6.553 -0.467 25.710 1.00 82.44 94 ILE A CA 1
ATOM 726 C C . ILE A 1 94 ? -7.710 -1.004 26.546 1.00 82.44 94 ILE A C 1
ATOM 728 O O . ILE A 1 94 ? -8.762 -1.379 26.026 1.00 82.44 94 ILE A O 1
ATOM 732 N N . LYS A 1 95 ? -7.531 -1.039 27.866 1.00 71.12 95 LYS A N 1
ATOM 733 C CA . LYS A 1 95 ? -8.567 -1.476 28.805 1.00 71.12 95 LYS A CA 1
ATOM 734 C C . LYS A 1 95 ? -9.178 -0.249 29.492 1.00 71.12 95 LYS A C 1
ATOM 736 O O . LYS A 1 95 ? -8.686 0.151 30.547 1.00 71.12 95 LYS A O 1
ATOM 741 N N . PRO A 1 96 ? -10.188 0.410 28.892 1.00 65.12 96 PRO A N 1
ATOM 742 C CA . PRO A 1 96 ? -10.846 1.540 29.532 1.00 65.12 96 PRO A CA 1
ATOM 743 C C . PRO A 1 96 ? -11.619 1.081 30.778 1.00 65.12 96 PRO A C 1
ATOM 745 O O . PRO A 1 96 ? -11.961 -0.089 30.927 1.00 65.12 96 PRO A O 1
ATOM 748 N N . LEU A 1 97 ? -11.934 2.027 31.669 1.00 58.03 97 LEU A N 1
ATOM 749 C CA . LEU A 1 97 ? -12.775 1.797 32.857 1.00 58.03 97 LEU A CA 1
ATOM 750 C C . LEU A 1 97 ? -14.178 1.261 32.504 1.00 58.03 97 LEU A C 1
ATOM 752 O O . LEU A 1 97 ? -14.841 0.645 33.335 1.00 58.03 97 LEU A O 1
ATOM 756 N N . SER A 1 98 ? -14.635 1.491 31.270 1.00 60.31 98 SER A N 1
ATOM 757 C CA . SER A 1 98 ? -15.867 0.931 30.720 1.00 60.31 98 SER A CA 1
ATOM 758 C C . SER A 1 98 ? -15.652 -0.508 30.246 1.00 60.31 98 SER A C 1
ATOM 760 O O . SER A 1 98 ? -14.656 -0.786 29.590 1.00 60.31 98 SER A O 1
ATOM 762 N N . ASN A 1 99 ? -16.626 -1.396 30.446 1.00 61.31 99 ASN A N 1
ATOM 763 C CA . ASN A 1 99 ? -16.550 -2.830 30.112 1.00 61.31 99 ASN A CA 1
ATOM 764 C C . ASN A 1 99 ? -16.449 -3.164 28.598 1.00 61.31 99 ASN A C 1
ATOM 766 O O . ASN A 1 99 ? -16.664 -4.303 28.195 1.00 61.31 99 ASN A O 1
ATOM 770 N N . LYS A 1 100 ? -16.188 -2.168 27.744 1.00 66.94 100 LYS A N 1
ATOM 771 C CA . LYS A 1 100 ? -16.025 -2.304 26.294 1.00 66.94 100 LYS A CA 1
ATOM 772 C C . LYS A 1 100 ? -14.531 -2.362 25.970 1.00 66.94 100 LYS A C 1
ATOM 774 O O . LYS A 1 100 ? -13.800 -1.442 26.331 1.00 66.94 100 LYS A O 1
ATOM 779 N N . GLY A 1 101 ? -14.088 -3.428 25.301 1.00 78.88 101 GLY A N 1
ATOM 780 C CA . GLY A 1 101 ? -12.710 -3.544 24.809 1.00 78.88 101 GLY A CA 1
ATOM 781 C C . GLY A 1 101 ? -12.378 -2.397 23.859 1.00 78.88 101 GLY A C 1
ATOM 782 O O . GLY A 1 101 ? -13.237 -1.974 23.090 1.00 78.88 101 GLY A O 1
ATOM 783 N N . CYS A 1 102 ? -11.175 -1.840 23.944 1.00 88.81 102 CYS A N 1
ATOM 784 C CA . CYS A 1 102 ? -10.727 -0.781 23.050 1.00 88.81 102 CYS A CA 1
ATOM 785 C C . CYS A 1 102 ? -9.402 -1.204 22.423 1.00 88.81 102 CYS A C 1
ATOM 787 O O . CYS A 1 102 ? -8.535 -1.735 23.115 1.00 88.81 102 CYS A O 1
ATOM 789 N N . VAL A 1 103 ? -9.243 -1.006 21.119 1.00 92.50 103 VAL A N 1
ATOM 790 C CA . VAL A 1 103 ? -8.028 -1.404 20.405 1.00 92.50 103 VAL A CA 1
ATOM 791 C C . VAL A 1 103 ? -7.573 -0.256 19.530 1.00 92.50 103 VAL A C 1
ATOM 793 O O . VAL A 1 103 ? -8.333 0.227 18.695 1.00 92.50 103 VAL A O 1
ATOM 796 N N . LYS A 1 104 ? -6.330 0.177 19.710 1.00 93.69 104 LYS A N 1
ATOM 797 C CA . LYS A 1 104 ? -5.653 1.064 18.770 1.00 93.69 104 LYS A CA 1
ATOM 798 C C . LYS A 1 104 ? -4.886 0.198 17.775 1.00 93.69 104 LYS A C 1
ATOM 800 O O . LYS A 1 104 ? -4.173 -0.718 18.176 1.00 93.69 104 LYS A O 1
ATOM 805 N N . ILE A 1 105 ? -5.054 0.474 16.490 1.00 94.31 105 ILE A N 1
ATOM 806 C CA . ILE A 1 105 ? -4.381 -0.234 15.403 1.00 94.31 105 ILE A CA 1
ATOM 807 C C . ILE A 1 105 ? -3.691 0.795 14.524 1.00 94.31 105 ILE A C 1
ATOM 809 O O . ILE A 1 105 ? -4.305 1.777 14.107 1.00 94.31 105 ILE A O 1
ATOM 813 N N . GLU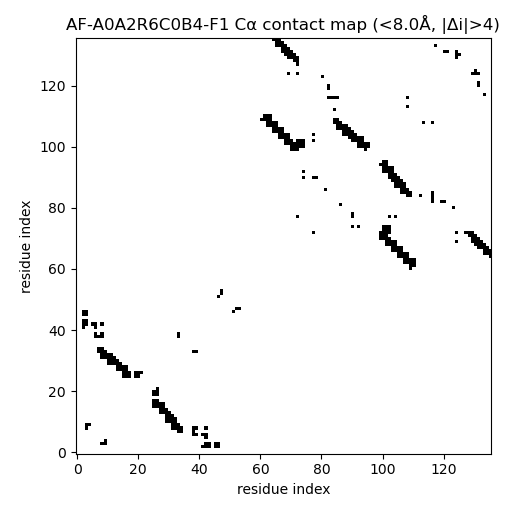 A 1 106 ? -2.416 0.567 14.255 1.00 94.81 106 GLU A N 1
ATOM 814 C CA . GLU A 1 106 ? -1.631 1.376 13.331 1.00 94.81 106 GLU A CA 1
ATOM 815 C C . GLU A 1 106 ? -1.485 0.613 12.021 1.00 94.81 106 GLU A C 1
ATOM 817 O O . GLU A 1 106 ? -1.040 -0.536 12.007 1.00 94.81 106 GLU A O 1
ATOM 822 N N . PHE A 1 107 ? -1.866 1.254 10.924 1.00 94.19 107 PHE A N 1
ATOM 823 C CA . PHE A 1 107 ? -1.786 0.727 9.574 1.00 94.19 107 PHE A CA 1
ATOM 824 C C . PHE A 1 107 ? -0.748 1.498 8.773 1.00 94.19 107 PHE A C 1
ATOM 826 O O . PHE A 1 107 ? -0.636 2.717 8.879 1.00 94.19 107 PHE A O 1
ATOM 833 N N . SER A 1 108 ? -0.036 0.785 7.915 1.00 92.31 108 SER A N 1
ATOM 834 C CA . SER A 1 108 ? 0.763 1.351 6.842 1.00 92.31 108 SER A CA 1
ATOM 835 C C . SER A 1 108 ? 0.006 1.138 5.539 1.00 92.31 108 SER A C 1
ATOM 837 O O . SER A 1 108 ? -0.284 -0.003 5.176 1.00 92.31 108 SER A O 1
ATOM 839 N N . ILE A 1 109 ? -0.368 2.226 4.875 1.00 92.06 109 ILE A N 1
ATOM 840 C CA . ILE A 1 109 ? -1.276 2.216 3.727 1.00 92.06 109 ILE A CA 1
ATOM 841 C C . ILE A 1 109 ? -0.630 2.855 2.505 1.00 92.06 109 ILE A C 1
ATOM 843 O O . ILE A 1 109 ? 0.222 3.734 2.628 1.00 92.06 109 ILE A O 1
ATOM 847 N N . ILE A 1 110 ? -1.086 2.451 1.327 1.00 86.25 110 ILE A N 1
ATOM 848 C CA . ILE A 1 110 ? -0.803 3.165 0.079 1.00 86.25 110 ILE A CA 1
ATOM 849 C C . ILE A 1 110 ? -1.687 4.434 0.059 1.00 86.25 110 ILE A C 1
ATOM 851 O O . ILE A 1 110 ? -2.908 4.288 0.178 1.00 86.25 110 ILE A O 1
ATOM 855 N N . PRO A 1 111 ? -1.129 5.661 -0.036 1.00 84.31 111 PRO A N 1
ATOM 856 C CA . PRO A 1 111 ? -1.877 6.917 0.086 1.00 84.31 111 PRO A CA 1
ATOM 857 C C . PRO A 1 111 ? -3.096 7.018 -0.834 1.00 84.31 111 PRO A C 1
ATOM 859 O O . PRO A 1 111 ? -4.160 7.460 -0.402 1.00 84.31 111 PRO A O 1
ATOM 862 N N . GLU A 1 112 ? -2.968 6.543 -2.072 1.00 83.19 112 GLU A N 1
ATOM 863 C CA . GLU A 1 112 ? -4.018 6.552 -3.095 1.00 83.19 112 GLU A CA 1
ATOM 864 C C . GLU A 1 112 ? -5.239 5.712 -2.697 1.00 83.19 112 GLU A C 1
ATOM 866 O O . GLU A 1 112 ? -6.323 5.902 -3.241 1.00 83.19 112 GLU A O 1
ATOM 871 N N . ARG A 1 113 ? -5.079 4.793 -1.738 1.00 87.00 113 ARG A N 1
ATOM 872 C CA . ARG A 1 113 ? -6.125 3.870 -1.282 1.00 87.00 113 ARG A CA 1
ATOM 873 C C . ARG A 1 113 ? -6.712 4.241 0.074 1.00 87.00 113 ARG A C 1
ATOM 875 O O . ARG A 1 113 ? -7.499 3.472 0.614 1.00 87.00 113 ARG A O 1
ATOM 882 N N . LEU A 1 114 ? -6.360 5.400 0.636 1.00 90.06 114 LEU A N 1
ATOM 883 C CA . LEU A 1 114 ? -6.828 5.826 1.959 1.00 90.06 114 LEU A CA 1
ATOM 884 C C . LEU A 1 114 ? -8.357 5.759 2.096 1.00 90.06 114 LEU A C 1
ATOM 886 O O . LEU A 1 114 ? -8.848 5.194 3.068 1.00 90.06 114 LEU A O 1
ATOM 890 N N . GLU A 1 115 ? -9.098 6.298 1.127 1.00 91.12 115 GLU A N 1
ATOM 891 C CA . GLU A 1 115 ? -10.567 6.310 1.169 1.00 91.12 115 GLU A CA 1
ATOM 892 C C . GLU A 1 115 ? -11.161 4.895 1.086 1.00 91.12 115 GLU A C 1
ATOM 894 O O . GLU A 1 115 ? -12.051 4.553 1.863 1.00 91.12 115 GLU A O 1
ATOM 899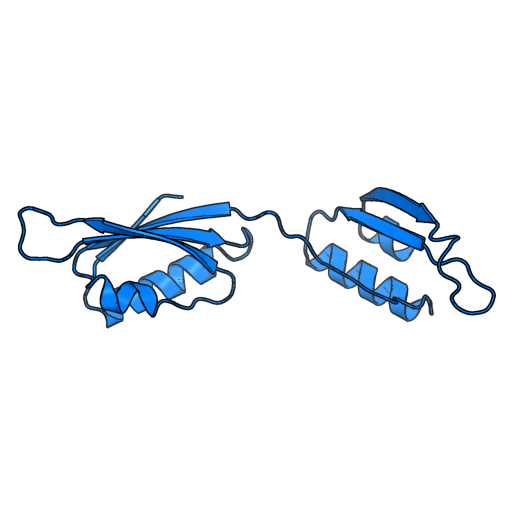 N N . GLU A 1 116 ? -10.622 4.035 0.213 1.00 93.06 116 GLU A N 1
ATOM 900 C CA . GLU A 1 116 ? -11.037 2.626 0.111 1.00 93.06 116 GLU A CA 1
ATOM 901 C C . GLU A 1 116 ? -10.795 1.876 1.427 1.00 93.06 116 GLU A C 1
ATOM 903 O O . GLU A 1 116 ? -11.680 1.183 1.932 1.00 93.06 116 GLU A O 1
ATOM 908 N N . VAL A 1 117 ? -9.606 2.057 2.010 1.00 94.12 117 VAL A N 1
ATOM 909 C CA . VAL A 1 117 ? -9.213 1.434 3.277 1.00 94.12 117 VAL A CA 1
ATOM 910 C C . VAL A 1 117 ? -10.115 1.911 4.416 1.00 94.12 117 VAL A C 1
ATOM 912 O O . VAL A 1 117 ? -10.573 1.095 5.213 1.00 94.12 117 VAL A O 1
ATOM 915 N N . LEU A 1 118 ? -10.409 3.212 4.502 1.00 94.50 118 LEU A N 1
ATOM 916 C CA . LEU A 1 118 ? -11.303 3.755 5.528 1.00 94.50 118 LEU A CA 1
ATOM 917 C C . LEU A 1 118 ? -12.722 3.194 5.410 1.00 94.50 118 LEU A C 1
ATOM 919 O O . LEU A 1 118 ? -13.335 2.886 6.432 1.00 94.50 118 LEU A O 1
ATOM 923 N N . GLU A 1 119 ? -13.238 3.040 4.194 1.00 94.69 119 GLU A N 1
ATOM 924 C CA . GLU A 1 119 ? -14.563 2.472 3.953 1.00 94.69 119 GLU A CA 1
ATOM 925 C C . GLU A 1 119 ? -14.632 0.986 4.351 1.00 94.69 119 GLU A C 1
ATOM 927 O O . GLU A 1 119 ? -15.586 0.553 5.001 1.00 94.69 119 GLU A O 1
ATOM 932 N N . GLU A 1 120 ? -13.601 0.198 4.035 1.00 94.94 120 GLU A N 1
ATOM 933 C CA . GLU A 1 120 ? -13.505 -1.198 4.484 1.00 94.94 120 GLU A CA 1
ATOM 934 C C . GLU A 1 120 ? -13.385 -1.311 6.013 1.00 94.94 120 GLU A C 1
ATOM 936 O O . GLU A 1 120 ? -14.068 -2.136 6.628 1.00 94.94 120 GLU A O 1
ATOM 941 N N . LEU A 1 121 ? -12.593 -0.443 6.656 1.00 94.50 121 LEU A N 1
ATOM 942 C CA . LEU A 1 121 ? -12.476 -0.394 8.119 1.00 94.50 121 LEU A CA 1
ATOM 943 C C . LEU A 1 121 ? -13.807 -0.021 8.787 1.00 94.50 121 LEU A C 1
ATOM 945 O O . LEU A 1 121 ? -14.140 -0.583 9.834 1.00 94.50 121 LEU A O 1
ATOM 949 N N . ARG A 1 122 ? -14.584 0.900 8.196 1.00 94.50 122 ARG A N 1
ATOM 950 C CA . ARG A 1 122 ? -15.929 1.264 8.682 1.00 94.50 122 ARG A CA 1
ATOM 951 C C . ARG A 1 122 ? -16.870 0.066 8.630 1.00 94.50 122 ARG A C 1
ATOM 953 O O . ARG A 1 122 ? -17.472 -0.265 9.649 1.00 94.50 122 ARG A O 1
ATOM 960 N N . LYS A 1 123 ? -16.922 -0.641 7.497 1.00 94.12 123 LYS A N 1
ATOM 961 C CA . LYS A 1 123 ? -17.728 -1.865 7.343 1.00 94.12 123 LYS A CA 1
ATOM 962 C C . LYS A 1 123 ? -17.332 -2.939 8.352 1.00 94.12 123 LYS A C 1
ATOM 964 O O . LYS A 1 123 ? -18.199 -3.560 8.965 1.00 94.12 123 LYS A O 1
ATOM 969 N N . PHE A 1 124 ? -16.031 -3.135 8.565 1.00 92.88 124 PHE A N 1
ATOM 970 C CA . PHE A 1 124 ? -15.532 -4.072 9.570 1.00 92.88 124 PHE A CA 1
ATOM 971 C C . PHE A 1 124 ? -15.977 -3.686 10.991 1.00 92.88 124 PHE A C 1
ATOM 973 O O . PHE A 1 124 ? -16.393 -4.548 11.773 1.00 92.88 124 PHE A O 1
ATOM 980 N N . ALA A 1 125 ? -15.911 -2.395 11.330 1.00 92.44 125 ALA A N 1
ATOM 981 C CA . ALA A 1 125 ? -16.344 -1.889 12.628 1.00 92.44 125 ALA A CA 1
ATOM 982 C C . ALA A 1 125 ? -17.845 -2.124 12.849 1.00 92.44 125 ALA A C 1
ATOM 984 O O . ALA A 1 125 ? -18.229 -2.655 13.890 1.00 92.44 125 ALA A O 1
ATOM 985 N N . GLU A 1 126 ? -18.678 -1.827 11.848 1.00 92.81 126 GLU A N 1
ATOM 986 C CA . GLU A 1 126 ? -20.126 -2.060 11.888 1.00 92.81 126 GLU A CA 1
ATOM 987 C C . GLU A 1 126 ? -20.468 -3.542 12.087 1.00 92.81 126 GLU A C 1
ATOM 989 O O . GLU A 1 126 ? -21.244 -3.883 12.981 1.00 92.81 126 GLU A O 1
ATOM 994 N N . GLN A 1 127 ? -19.835 -4.440 11.324 1.00 91.88 127 GLN A N 1
ATOM 995 C CA . GLN A 1 127 ? -20.008 -5.893 11.467 1.00 91.88 127 GLN A CA 1
ATOM 996 C C . GLN A 1 127 ? -19.596 -6.403 12.852 1.00 91.88 127 GLN A C 1
ATOM 998 O O . GLN A 1 127 ? -20.183 -7.350 13.374 1.00 91.88 127 GLN A O 1
ATOM 1003 N N . SER A 1 128 ? -18.597 -5.759 13.453 1.00 89.00 128 SER A N 1
ATOM 1004 C CA . SER A 1 128 ? -18.082 -6.095 14.780 1.00 89.00 128 SER A CA 1
ATOM 1005 C C . SER A 1 128 ? -18.812 -5.369 15.915 1.00 89.00 128 SER A C 1
ATOM 1007 O O . SER A 1 128 ? -18.416 -5.512 17.071 1.00 89.00 128 SER A O 1
ATOM 1009 N N . ASN A 1 129 ? -19.859 -4.587 15.610 1.00 89.38 129 ASN A N 1
ATOM 1010 C CA . ASN A 1 129 ? -20.567 -3.721 16.557 1.00 89.38 129 ASN A CA 1
ATOM 1011 C C . ASN A 1 129 ? -19.617 -2.804 17.362 1.00 89.38 129 ASN A C 1
ATOM 1013 O O . ASN A 1 129 ? -19.788 -2.581 18.565 1.00 89.38 129 ASN A O 1
ATOM 1017 N N . ALA A 1 130 ? -18.584 -2.302 16.684 1.00 91.12 130 ALA A N 1
ATOM 1018 C CA . ALA A 1 130 ? -17.559 -1.421 17.216 1.00 91.12 130 ALA A CA 1
ATOM 1019 C C . ALA A 1 130 ? -17.657 -0.028 16.578 1.00 91.12 130 ALA A C 1
ATOM 1021 O O . ALA A 1 130 ? -18.107 0.138 15.447 1.00 91.12 130 ALA A O 1
ATOM 1022 N N . LEU A 1 131 ? -17.198 0.986 17.304 1.00 91.94 131 LEU A N 1
ATOM 1023 C CA . LEU A 1 131 ? -17.046 2.344 16.792 1.00 91.94 131 LEU A CA 1
ATOM 1024 C C . LEU A 1 131 ? -15.613 2.538 16.290 1.00 91.94 131 LEU A C 1
ATOM 1026 O O . LEU A 1 131 ? -14.670 2.305 17.045 1.00 91.94 131 LEU A O 1
ATOM 1030 N N . LEU A 1 132 ? -15.460 3.007 15.054 1.00 94.69 132 LEU A N 1
ATOM 1031 C CA . LEU A 1 132 ? -14.175 3.383 14.467 1.00 94.69 132 LEU A CA 1
ATOM 1032 C C . LEU A 1 132 ? -13.931 4.890 14.608 1.00 94.69 132 LEU A C 1
ATOM 1034 O O . LEU A 1 132 ? -14.771 5.699 14.217 1.00 94.69 132 LEU A O 1
ATOM 1038 N N . ILE A 1 133 ? -12.751 5.262 15.102 1.00 94.38 133 ILE A N 1
ATOM 1039 C CA . ILE A 1 133 ? -12.256 6.640 15.140 1.00 94.38 133 ILE A CA 1
ATOM 1040 C C . ILE A 1 133 ? -10.903 6.670 14.410 1.00 94.38 133 ILE A C 1
ATOM 1042 O O . ILE A 1 133 ? -9.896 6.239 14.980 1.00 94.38 133 ILE A O 1
ATOM 1046 N N . PRO A 1 134 ? -10.860 7.119 13.144 1.00 93.00 134 PRO A N 1
ATOM 1047 C CA . PRO A 1 134 ? -9.611 7.262 12.409 1.00 93.00 134 PRO A CA 1
ATOM 1048 C C . PRO A 1 134 ? -8.884 8.560 12.794 1.00 93.00 134 PRO A C 1
ATOM 1050 O O . PRO A 1 134 ? -9.508 9.597 13.009 1.00 93.00 134 PRO A O 1
ATOM 1053 N N . SER A 1 135 ? -7.556 8.498 12.838 1.00 89.44 135 SER A N 1
ATOM 1054 C CA . SER A 1 135 ? -6.633 9.626 12.956 1.00 89.44 135 SER A CA 1
ATOM 1055 C C . SER A 1 135 ? -5.631 9.524 11.808 1.00 89.44 135 SER A C 1
ATOM 1057 O O . SER A 1 135 ? -4.870 8.554 11.728 1.00 89.44 135 SER A O 1
ATOM 1059 N N . ILE A 1 136 ? -5.687 10.504 10.908 1.00 76.94 136 ILE A N 1
ATOM 1060 C CA . ILE A 1 136 ? -4.942 10.568 9.641 1.00 76.94 136 ILE A CA 1
ATOM 1061 C C . ILE A 1 136 ? -3.742 11.504 9.774 1.00 76.94 136 ILE A C 1
ATOM 1063 O O . ILE A 1 136 ? -3.875 12.503 10.515 1.00 76.94 136 ILE A O 1
#

Foldseek 3Di:
DVLCVVLPKDWPDKDFQQVDDPDPDTDIDTDIDHPDPVSVVSSVVVCVVVVNDDPDDDDDADWDKKKKKKWQDDLVVVVVDDDPFKDWPDWDWDDDPDPGTMIITIITGRPVCVVVSVVSVCVSSVVSVIDMDMDD